Protein AF-A0A4Q3YCD1-F1 (afdb_monomer)

Radius of gyration: 14.36 Å; Cα contacts (8 Å, |Δi|>4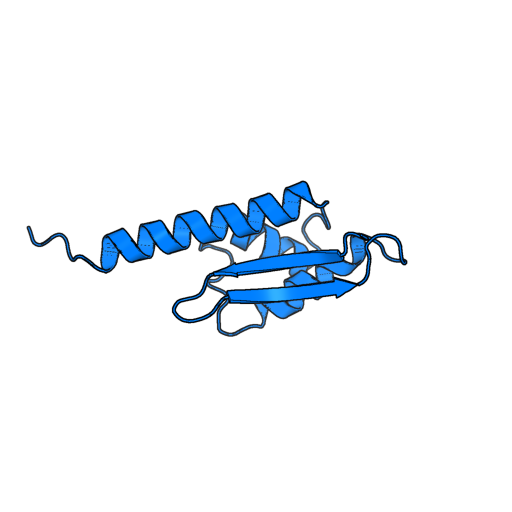): 146; chains: 1; bounding box: 42×24×40 Å

Structure (mmCIF, N/CA/C/O backbone):
data_AF-A0A4Q3YCD1-F1
#
_entry.id   AF-A0A4Q3YCD1-F1
#
loop_
_atom_site.group_PDB
_atom_site.id
_atom_site.type_symbol
_atom_site.label_atom_id
_atom_site.label_alt_id
_atom_site.label_comp_id
_atom_site.label_asym_id
_atom_site.label_entity_id
_atom_site.label_seq_id
_atom_site.pdbx_PDB_ins_code
_atom_site.Cartn_x
_atom_site.Cartn_y
_atom_site.Cartn_z
_atom_site.occupancy
_atom_site.B_iso_or_equiv
_atom_site.auth_seq_id
_atom_site.auth_comp_id
_atom_site.auth_asym_id
_atom_site.auth_atom_id
_atom_site.pdbx_PDB_model_num
ATOM 1 N N . MET A 1 1 ? 17.599 15.737 -4.448 1.00 59.12 1 MET A N 1
ATOM 2 C CA . MET A 1 1 ? 16.810 14.709 -3.728 1.00 59.12 1 MET A CA 1
ATOM 3 C C . MET A 1 1 ? 16.107 13.836 -4.763 1.00 59.12 1 MET A C 1
ATOM 5 O O . MET A 1 1 ? 15.566 14.394 -5.710 1.00 59.12 1 MET A O 1
ATOM 9 N N . THR A 1 2 ? 16.142 12.507 -4.642 1.00 82.88 2 THR A N 1
ATOM 10 C CA . THR A 1 2 ? 15.526 11.598 -5.629 1.00 82.88 2 THR A CA 1
ATOM 11 C C . THR A 1 2 ? 14.353 10.855 -4.995 1.00 82.88 2 THR A C 1
ATOM 13 O O . THR A 1 2 ? 14.459 10.403 -3.858 1.00 82.88 2 THR A O 1
ATOM 16 N N . ILE A 1 3 ? 13.230 10.749 -5.710 1.00 91.56 3 ILE A N 1
ATOM 17 C CA . ILE A 1 3 ? 12.027 10.059 -5.224 1.00 91.56 3 ILE A CA 1
ATOM 18 C C . ILE A 1 3 ? 12.269 8.545 -5.245 1.00 91.56 3 ILE A C 1
ATOM 20 O O . ILE A 1 3 ? 12.773 8.011 -6.233 1.00 91.56 3 ILE A O 1
ATOM 24 N N . SER A 1 4 ? 11.881 7.858 -4.171 1.00 95.06 4 SER A N 1
ATOM 25 C CA . SER A 1 4 ? 11.814 6.393 -4.117 1.00 95.06 4 SER A CA 1
ATOM 26 C C . SER A 1 4 ? 10.363 5.940 -4.046 1.00 95.06 4 SER A C 1
ATOM 28 O O . SER A 1 4 ? 9.557 6.584 -3.366 1.00 95.06 4 SER A O 1
ATOM 30 N N . GLY A 1 5 ? 10.052 4.809 -4.679 1.00 96.00 5 GLY A N 1
ATOM 31 C CA . GLY A 1 5 ? 8.769 4.141 -4.479 1.00 96.00 5 GLY A CA 1
ATOM 32 C C . GLY A 1 5 ? 8.622 3.756 -3.009 1.00 96.00 5 GLY A C 1
ATOM 33 O O . GLY A 1 5 ? 9.509 3.115 -2.446 1.00 96.00 5 GLY A O 1
ATOM 34 N N . SER A 1 6 ? 7.568 4.223 -2.343 1.00 97.62 6 SER A N 1
ATOM 35 C CA . SER A 1 6 ? 7.337 3.908 -0.931 1.00 97.62 6 SER A CA 1
ATOM 36 C C . SER A 1 6 ? 5.874 4.056 -0.551 1.00 97.62 6 SER A C 1
ATOM 38 O O . SER A 1 6 ? 5.191 4.948 -1.055 1.00 97.62 6 SER A O 1
ATOM 40 N N . ILE A 1 7 ? 5.443 3.210 0.377 1.00 98.38 7 ILE A N 1
ATOM 41 C CA . ILE A 1 7 ? 4.147 3.266 1.044 1.00 98.38 7 ILE A CA 1
ATOM 42 C C . ILE A 1 7 ? 4.431 3.506 2.526 1.00 98.38 7 ILE A C 1
ATOM 44 O O . ILE A 1 7 ? 5.264 2.822 3.123 1.00 98.38 7 ILE A O 1
ATOM 48 N N . ARG A 1 8 ? 3.780 4.520 3.099 1.00 97.94 8 ARG A N 1
ATOM 49 C CA . ARG A 1 8 ? 3.763 4.767 4.543 1.00 97.94 8 ARG A CA 1
ATOM 50 C C . ARG A 1 8 ? 2.413 4.301 5.049 1.00 97.94 8 ARG A C 1
ATOM 52 O O . ARG A 1 8 ? 1.401 4.700 4.479 1.00 97.94 8 ARG A O 1
ATOM 59 N N . TYR A 1 9 ? 2.429 3.472 6.073 1.00 98.62 9 TYR A N 1
ATOM 60 C CA . TYR A 1 9 ? 1.260 2.757 6.538 1.00 98.62 9 TYR A CA 1
ATOM 61 C C . TYR A 1 9 ? 1.154 2.913 8.051 1.00 98.62 9 TYR A C 1
ATOM 63 O O . TYR A 1 9 ? 2.157 2.782 8.757 1.00 98.62 9 TYR A O 1
ATOM 71 N N . THR A 1 10 ? -0.028 3.286 8.529 1.00 98.44 10 THR A N 1
ATOM 72 C CA . THR A 1 10 ? -0.272 3.526 9.949 1.00 98.44 10 THR A CA 1
ATOM 73 C C . THR A 1 10 ? -0.654 2.211 10.602 1.00 98.44 10 THR A C 1
ATOM 75 O O . THR A 1 10 ? -1.394 1.414 10.048 1.00 98.44 10 THR A O 1
ATOM 78 N N . SER A 1 11 ? -0.107 1.966 11.777 1.00 96.81 11 SER A N 1
ATOM 79 C CA . SER A 1 11 ? -0.530 0.888 12.654 1.00 96.81 11 SER A CA 1
ATOM 80 C C . SER A 1 11 ? -0.696 1.475 14.050 1.00 96.81 11 SER A C 1
ATOM 82 O O . SER A 1 11 ? -0.477 2.670 14.252 1.00 96.81 11 SER A O 1
ATOM 84 N N . ASP A 1 12 ? -1.085 0.643 15.006 1.00 92.75 12 ASP A N 1
ATOM 85 C CA . ASP A 1 12 ? -1.389 1.060 16.372 1.00 92.75 12 ASP A CA 1
ATOM 86 C C . ASP A 1 12 ? -0.209 1.811 17.018 1.00 92.75 12 ASP A C 1
ATOM 88 O O . ASP A 1 12 ? -0.309 2.987 17.361 1.00 92.75 12 ASP A O 1
ATOM 92 N N . GLN A 1 13 ? 0.951 1.158 17.103 1.00 92.44 13 GLN A N 1
ATOM 93 C CA . GLN A 1 13 ? 2.119 1.695 17.814 1.00 92.44 13 GLN A CA 1
ATOM 94 C C . GLN A 1 13 ? 3.281 2.077 16.887 1.00 92.44 13 GLN A C 1
ATOM 96 O O . GLN A 1 13 ? 4.304 2.591 17.338 1.00 92.44 13 GLN A O 1
ATOM 101 N N . VAL A 1 14 ? 3.157 1.807 15.584 1.00 96.25 14 VAL A N 1
ATOM 102 C CA . VAL A 1 14 ? 4.250 1.964 14.615 1.00 96.25 14 VAL A CA 1
ATOM 103 C C . VAL A 1 14 ? 3.757 2.516 13.282 1.00 96.25 14 VAL A C 1
ATOM 105 O O . VAL A 1 14 ? 2.600 2.361 12.902 1.00 96.25 14 VAL A O 1
ATOM 108 N N . PHE A 1 15 ? 4.676 3.112 12.523 1.00 97.38 15 PHE A N 1
ATOM 109 C CA . PHE A 1 15 ? 4.483 3.359 11.097 1.00 97.38 15 PHE A CA 1
ATOM 110 C C . PHE A 1 15 ? 5.321 2.370 10.297 1.00 97.38 15 PHE A C 1
ATOM 112 O O . PHE A 1 15 ? 6.551 2.382 10.381 1.00 97.38 15 PHE A O 1
ATOM 119 N N . VAL A 1 16 ? 4.669 1.569 9.459 1.00 98.19 16 VAL A N 1
ATOM 120 C CA . VAL A 1 16 ? 5.370 0.702 8.513 1.00 98.19 16 VAL A CA 1
ATOM 121 C C . VAL A 1 16 ? 5.735 1.524 7.282 1.00 98.19 16 VAL A C 1
ATOM 123 O O . VAL A 1 16 ? 4.891 2.162 6.649 1.00 98.19 16 VAL A O 1
ATOM 126 N N . ILE A 1 17 ? 7.020 1.528 6.929 1.00 97.88 17 ILE A N 1
ATOM 127 C CA . ILE A 1 17 ? 7.516 2.176 5.713 1.00 97.88 17 ILE A CA 1
ATOM 128 C C . ILE A 1 17 ? 8.055 1.095 4.783 1.00 97.88 17 ILE A C 1
ATOM 130 O O . ILE A 1 17 ? 9.241 0.765 4.807 1.00 97.88 17 ILE A O 1
ATOM 134 N N . SER A 1 18 ? 7.189 0.569 3.915 1.00 98.12 18 SER A N 1
ATOM 135 C CA . SER A 1 18 ? 7.645 -0.303 2.836 1.00 98.12 18 SER A CA 1
ATOM 136 C C . SER A 1 18 ? 8.223 0.565 1.725 1.00 98.12 18 SER A C 1
ATOM 138 O O . SER A 1 18 ? 7.528 1.377 1.109 1.00 98.12 18 SER A O 1
ATOM 140 N N . LYS A 1 19 ? 9.531 0.445 1.496 1.00 97.00 19 LYS A N 1
ATOM 141 C CA . LYS A 1 19 ? 10.284 1.305 0.577 1.00 97.00 19 LYS A CA 1
ATOM 142 C C . LYS A 1 19 ? 11.088 0.484 -0.423 1.00 97.00 19 LYS A C 1
ATOM 144 O O . LYS A 1 19 ? 11.598 -0.587 -0.101 1.00 97.00 19 LYS A O 1
ATOM 149 N N . GLY A 1 20 ? 11.161 0.979 -1.650 1.00 96.44 20 GLY A N 1
ATOM 150 C CA . GLY A 1 20 ? 12.054 0.505 -2.699 1.00 96.44 20 GLY A CA 1
ATOM 151 C C . GLY A 1 20 ? 13.193 1.490 -2.975 1.00 96.44 20 GLY A C 1
ATOM 152 O O . GLY A 1 20 ? 13.517 2.371 -2.174 1.00 96.44 20 GLY A O 1
ATOM 153 N N . HIS A 1 21 ? 13.795 1.351 -4.143 1.00 95.00 21 HIS A N 1
ATOM 154 C CA . HIS A 1 21 ? 14.878 2.187 -4.635 1.00 95.00 21 HIS A CA 1
ATOM 155 C C . HIS A 1 21 ? 14.357 3.461 -5.316 1.00 95.00 21 HIS A C 1
ATOM 157 O O . HIS A 1 21 ? 13.161 3.766 -5.349 1.00 95.00 21 HIS A O 1
ATOM 163 N N . SER A 1 22 ? 15.289 4.253 -5.842 1.00 96.31 22 SER A N 1
ATOM 164 C CA . SER A 1 22 ? 14.988 5.405 -6.693 1.00 96.31 22 SER A CA 1
ATOM 165 C C . SER A 1 22 ? 14.046 5.019 -7.839 1.00 96.31 22 SER A C 1
ATOM 167 O O . SER A 1 22 ? 14.230 3.990 -8.477 1.00 96.31 22 SER A O 1
ATOM 169 N N . VAL A 1 23 ? 13.061 5.859 -8.161 1.00 95.94 23 VAL A N 1
ATOM 170 C CA . VAL A 1 23 ? 12.203 5.632 -9.343 1.00 95.94 23 VAL A CA 1
ATOM 171 C C . VAL A 1 23 ? 12.905 5.981 -10.660 1.00 95.94 23 VAL A C 1
ATOM 173 O O . VAL A 1 23 ? 12.356 5.736 -11.727 1.00 95.94 23 VAL A O 1
ATOM 176 N N . LYS A 1 24 ? 14.117 6.554 -10.599 1.00 95.88 24 LYS A N 1
ATOM 177 C CA . LYS A 1 24 ? 14.963 6.807 -11.778 1.00 95.88 24 LYS A CA 1
ATOM 178 C C . LYS A 1 24 ? 15.757 5.575 -12.216 1.00 95.88 24 LYS A C 1
ATOM 180 O O . LYS A 1 24 ? 16.256 5.552 -13.333 1.00 95.88 24 LYS A O 1
ATOM 185 N N . THR A 1 25 ? 15.918 4.587 -11.338 1.00 93.94 25 THR A N 1
ATOM 186 C CA . THR A 1 25 ? 16.571 3.320 -11.681 1.00 93.94 25 THR A CA 1
ATOM 187 C C . THR A 1 25 ? 15.516 2.332 -12.169 1.00 93.94 25 THR A C 1
ATOM 189 O O . THR A 1 25 ? 14.459 2.254 -11.533 1.00 93.94 25 THR A O 1
ATOM 192 N N . PRO A 1 26 ? 15.765 1.570 -13.251 1.00 94.50 26 PRO A N 1
ATOM 193 C CA . PRO A 1 26 ? 14.884 0.476 -13.648 1.00 94.50 26 PRO A CA 1
ATOM 194 C C . PRO A 1 26 ? 14.573 -0.450 -12.455 1.00 94.50 26 PRO A C 1
ATOM 196 O O . PRO A 1 26 ? 15.468 -0.698 -11.645 1.00 94.50 26 PRO A O 1
ATOM 199 N N . PRO A 1 27 ? 13.326 -0.933 -12.299 1.00 95.38 27 PRO A N 1
ATOM 200 C CA . PRO A 1 27 ? 12.187 -0.802 -13.218 1.00 95.38 27 PRO A CA 1
ATOM 201 C C . PRO A 1 27 ? 11.328 0.465 -12.996 1.00 95.38 27 PRO A C 1
ATOM 203 O O . PRO A 1 27 ? 10.164 0.512 -13.392 1.00 95.38 27 PRO A O 1
ATOM 206 N N . GLY A 1 28 ? 11.846 1.496 -12.323 1.00 96.56 28 GLY A N 1
ATOM 207 C CA . GLY A 1 28 ? 11.091 2.710 -12.018 1.00 96.56 28 GLY A CA 1
ATOM 208 C C . GLY A 1 28 ? 9.924 2.418 -11.078 1.00 96.56 28 GLY A C 1
ATOM 209 O O . GLY A 1 28 ? 10.123 1.809 -10.030 1.00 96.56 28 GLY A O 1
ATOM 210 N N . TRP A 1 29 ? 8.700 2.822 -11.425 1.00 97.56 29 TRP A N 1
ATOM 211 C CA . TRP A 1 29 ? 7.512 2.509 -10.616 1.00 97.56 29 TRP A CA 1
ATOM 212 C C . TRP A 1 29 ? 7.139 1.023 -10.620 1.00 97.56 29 TRP A C 1
ATOM 214 O O . TRP A 1 29 ? 6.475 0.589 -9.686 1.00 97.56 29 TRP A O 1
ATOM 224 N N . GLY A 1 30 ? 7.645 0.218 -11.564 1.00 97.94 30 GLY A N 1
ATOM 225 C CA . GLY A 1 30 ? 7.420 -1.235 -11.591 1.00 97.94 30 GLY A CA 1
ATOM 226 C C . GLY A 1 30 ? 7.791 -1.946 -10.283 1.00 97.94 30 GLY A C 1
ATOM 227 O O . GLY A 1 30 ? 7.185 -2.947 -9.915 1.00 97.94 30 GLY A O 1
ATOM 228 N N . GLN A 1 31 ? 8.719 -1.370 -9.511 1.00 97.69 31 GLN A N 1
ATOM 229 C CA . GLN A 1 31 ? 9.131 -1.880 -8.202 1.00 97.69 31 GLN A CA 1
ATOM 230 C C . GLN A 1 31 ? 8.002 -1.901 -7.160 1.00 97.69 31 GLN A C 1
ATOM 232 O O . GLN A 1 31 ? 8.130 -2.555 -6.125 1.00 97.69 31 GLN A O 1
ATOM 237 N N . MET A 1 32 ? 6.911 -1.169 -7.405 1.00 98.44 32 MET A N 1
ATOM 238 C CA . MET A 1 32 ? 5.819 -1.032 -6.452 1.00 98.44 32 MET A CA 1
ATOM 239 C C . MET A 1 32 ? 5.076 -2.335 -6.191 1.00 98.44 32 MET A C 1
ATOM 241 O O . MET A 1 32 ? 4.590 -2.494 -5.080 1.00 98.44 32 MET A O 1
ATOM 245 N N . VAL A 1 33 ? 5.100 -3.302 -7.115 1.00 98.44 33 VAL A N 1
ATOM 246 C CA . VAL A 1 33 ? 4.593 -4.662 -6.852 1.00 98.44 33 VAL A CA 1
ATOM 247 C C . VAL A 1 33 ? 5.326 -5.280 -5.657 1.00 98.44 33 VAL A C 1
ATOM 249 O O . VAL A 1 33 ? 4.702 -5.733 -4.703 1.00 98.44 33 VAL A O 1
ATOM 252 N N . GLY A 1 34 ? 6.662 -5.216 -5.644 1.00 98.31 34 GLY A N 1
ATOM 253 C CA . GLY A 1 34 ? 7.475 -5.734 -4.540 1.00 98.31 34 GLY A CA 1
ATOM 254 C C . GLY A 1 34 ? 7.390 -4.888 -3.265 1.00 98.31 34 GLY A C 1
ATOM 255 O O . GLY A 1 34 ? 7.535 -5.411 -2.163 1.00 98.31 34 GLY A O 1
ATOM 256 N N . VAL A 1 35 ? 7.161 -3.576 -3.384 1.00 98.56 35 VAL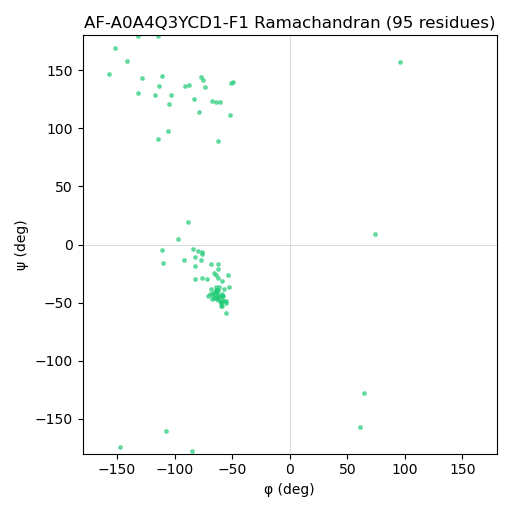 A N 1
ATOM 257 C CA . VAL A 1 35 ? 6.902 -2.696 -2.227 1.00 98.56 35 VAL A CA 1
ATOM 258 C C . VAL A 1 35 ? 5.557 -3.036 -1.580 1.00 98.56 35 VAL A C 1
ATOM 260 O O . VAL A 1 35 ? 5.491 -3.195 -0.362 1.00 98.56 35 VAL A O 1
ATOM 263 N N . ALA A 1 36 ? 4.505 -3.183 -2.381 1.00 98.69 36 ALA A N 1
ATOM 264 C CA . ALA A 1 36 ? 3.168 -3.523 -1.920 1.00 98.69 36 ALA A CA 1
ATOM 265 C C . ALA A 1 36 ? 3.112 -4.951 -1.362 1.00 98.69 36 ALA A C 1
ATOM 267 O O . ALA A 1 36 ? 2.582 -5.149 -0.277 1.00 98.69 36 ALA A O 1
ATOM 268 N N . SER A 1 37 ? 3.737 -5.922 -2.031 1.00 98.69 37 SER A N 1
ATOM 269 C CA . SER A 1 37 ? 3.781 -7.322 -1.586 1.00 98.69 37 SER A CA 1
ATOM 270 C C . SER A 1 37 ? 4.397 -7.479 -0.192 1.00 98.69 37 SER A C 1
ATOM 272 O O . SER A 1 37 ? 3.805 -8.124 0.669 1.00 98.69 37 SER A O 1
ATOM 274 N N . ARG A 1 38 ? 5.514 -6.791 0.088 1.00 98.62 38 ARG A N 1
ATOM 275 C CA . ARG A 1 38 ? 6.107 -6.762 1.439 1.00 98.62 38 ARG A CA 1
ATOM 276 C C . ARG A 1 38 ? 5.178 -6.167 2.490 1.00 98.62 38 ARG A C 1
ATOM 278 O O . ARG A 1 38 ? 5.200 -6.620 3.625 1.00 98.62 38 ARG A O 1
ATOM 285 N N . LEU A 1 39 ? 4.399 -5.148 2.125 1.00 98.69 39 LEU A N 1
ATOM 286 C CA . LEU A 1 39 ? 3.445 -4.542 3.047 1.00 98.69 39 LEU A CA 1
ATOM 287 C C . LEU A 1 39 ? 2.264 -5.480 3.313 1.00 98.69 39 LEU A C 1
ATOM 289 O O . LEU A 1 39 ? 1.918 -5.664 4.465 1.00 98.69 39 LEU A O 1
ATOM 293 N N . VAL A 1 40 ? 1.702 -6.123 2.286 1.00 98.69 40 VAL A N 1
ATOM 294 C CA . VAL A 1 40 ? 0.582 -7.076 2.432 1.00 98.69 40 VAL A CA 1
ATOM 295 C C . VAL A 1 40 ? 0.960 -8.300 3.276 1.00 98.69 40 VAL A C 1
ATOM 297 O O . VAL A 1 40 ? 0.101 -8.879 3.930 1.00 98.69 40 VAL A O 1
ATOM 300 N N . GLN A 1 41 ? 2.237 -8.690 3.276 1.00 98.50 41 GLN A N 1
ATOM 301 C CA . GLN A 1 41 ? 2.766 -9.774 4.115 1.00 98.50 41 GLN A CA 1
ATOM 302 C C . GLN A 1 41 ? 3.096 -9.335 5.551 1.00 98.50 41 GLN A C 1
ATOM 304 O O . GLN A 1 41 ? 3.392 -10.187 6.388 1.00 98.50 41 GLN A O 1
ATOM 309 N N . ALA A 1 42 ? 3.098 -8.031 5.837 1.00 98.12 4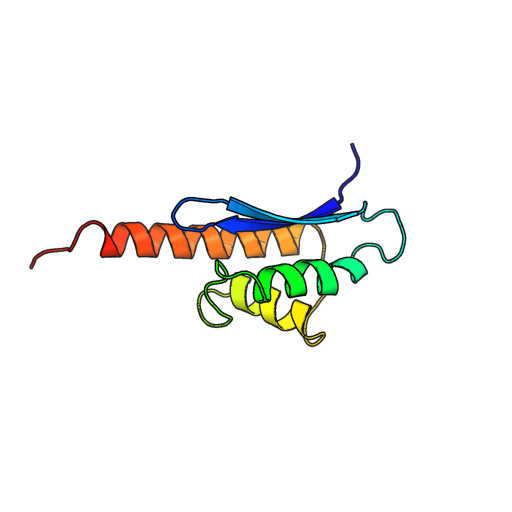2 ALA A N 1
ATOM 310 C CA . ALA A 1 42 ? 3.406 -7.517 7.163 1.00 98.12 42 ALA A CA 1
ATOM 311 C C . ALA A 1 42 ? 2.215 -7.742 8.113 1.00 98.12 42 ALA A C 1
ATOM 313 O O . ALA A 1 42 ? 1.067 -7.570 7.694 1.00 98.12 42 ALA A O 1
ATOM 314 N N . PRO A 1 43 ? 2.455 -8.090 9.391 1.00 97.75 43 PRO A N 1
ATOM 315 C CA . PRO A 1 43 ? 1.379 -8.316 10.357 1.00 97.75 43 PRO A CA 1
ATOM 316 C C . PRO A 1 43 ? 0.529 -7.064 10.620 1.00 97.75 43 PRO A C 1
ATOM 318 O O . PRO A 1 43 ? -0.604 -7.179 11.072 1.00 97.75 43 PRO A O 1
ATOM 321 N N . GLU A 1 44 ? 1.049 -5.871 10.331 1.00 98.31 44 GLU A N 1
ATOM 322 C CA . GLU A 1 44 ? 0.336 -4.605 10.486 1.00 98.31 44 GLU A CA 1
ATOM 323 C C . GLU A 1 44 ? -0.685 -4.330 9.375 1.00 98.31 44 GLU A C 1
ATOM 325 O O . GLU A 1 44 ? -1.496 -3.416 9.513 1.00 98.31 44 GLU A O 1
ATOM 330 N N . TYR A 1 45 ? -0.652 -5.068 8.262 1.00 98.56 45 TYR A N 1
ATOM 331 C CA . TYR A 1 45 ? -1.577 -4.831 7.160 1.00 98.56 45 TYR A CA 1
ATOM 332 C C . TYR A 1 45 ? -3.013 -5.191 7.557 1.00 98.56 45 TYR A C 1
ATOM 334 O O . TYR A 1 45 ? -3.315 -6.319 7.937 1.00 98.56 45 TYR A O 1
ATOM 342 N N . CYS A 1 46 ? -3.926 -4.229 7.426 1.00 98.19 46 CYS A N 1
ATOM 343 C CA . CYS A 1 46 ? -5.303 -4.338 7.912 1.00 98.19 46 CYS A CA 1
ATOM 344 C C . CYS A 1 46 ? -6.210 -5.144 6.968 1.00 98.19 46 CYS A C 1
ATOM 346 O O . CYS A 1 46 ? -7.363 -5.415 7.300 1.00 98.19 46 CYS A O 1
ATOM 348 N N . GLY A 1 47 ? -5.695 -5.539 5.802 1.00 98.44 47 GLY A N 1
ATOM 349 C CA . GLY A 1 47 ? -6.409 -6.337 4.813 1.00 98.44 47 GLY A CA 1
ATOM 350 C C . GLY A 1 47 ? -7.069 -5.504 3.714 1.00 98.44 47 GLY A C 1
ATOM 351 O O . GLY A 1 47 ? -7.403 -4.335 3.887 1.00 98.44 47 GLY A O 1
ATOM 352 N N . GLN A 1 48 ? -7.305 -6.149 2.567 1.00 98.50 48 GLN A N 1
ATOM 353 C CA . GLN A 1 48 ? -7.803 -5.519 1.337 1.00 98.50 48 GLN A CA 1
ATOM 354 C C . GLN A 1 48 ? -9.088 -4.697 1.533 1.00 98.50 48 GLN A C 1
ATOM 356 O O . GLN A 1 48 ? -9.269 -3.672 0.881 1.00 98.50 48 GLN A O 1
ATOM 361 N N . ALA A 1 49 ? -9.993 -5.157 2.397 1.00 98.44 49 ALA A N 1
ATOM 362 C CA . ALA A 1 49 ? -11.303 -4.543 2.596 1.00 98.44 49 ALA A CA 1
ATOM 363 C C . ALA A 1 49 ? -11.293 -3.353 3.574 1.00 98.44 49 ALA A C 1
ATOM 365 O O . ALA A 1 49 ? -12.333 -2.729 3.764 1.00 98.44 49 ALA A O 1
ATOM 366 N N . TYR A 1 50 ? -10.153 -3.039 4.200 1.00 98.50 50 TYR A N 1
ATOM 367 C CA . TYR A 1 50 ? -10.087 -2.030 5.257 1.00 98.50 50 TYR A CA 1
ATOM 368 C C . TYR A 1 50 ? -10.309 -0.601 4.743 1.00 98.50 50 TYR A C 1
ATOM 370 O O . TYR A 1 50 ? -11.030 0.185 5.354 1.00 98.50 50 TYR A O 1
ATOM 378 N N . SER A 1 51 ? -9.712 -0.262 3.600 1.00 98.62 51 SER A N 1
ATOM 379 C CA . SER A 1 51 ? -9.875 1.032 2.938 1.00 98.62 51 SER A CA 1
ATOM 380 C C . SER A 1 51 ? -9.678 0.904 1.425 1.00 98.62 51 SER A C 1
ATOM 382 O O . SER A 1 51 ? -9.195 -0.114 0.923 1.00 98.62 51 SER A O 1
ATOM 384 N N . ASN A 1 52 ? -10.009 1.950 0.661 1.00 98.50 52 ASN A N 1
ATOM 385 C CA . ASN A 1 52 ? -9.702 1.952 -0.771 1.00 98.50 52 ASN A CA 1
ATOM 386 C C . ASN A 1 52 ? -8.188 1.927 -1.023 1.00 98.50 52 ASN A C 1
ATOM 388 O O . ASN A 1 52 ? -7.742 1.247 -1.943 1.00 98.50 52 ASN A O 1
ATOM 392 N N . GLY A 1 53 ? -7.401 2.609 -0.185 1.00 98.44 53 GLY A N 1
ATOM 393 C CA . GLY A 1 53 ? -5.943 2.558 -0.243 1.00 98.44 53 GLY A CA 1
ATOM 394 C C . GLY A 1 53 ? -5.406 1.150 0.009 1.00 98.44 53 GLY A C 1
ATOM 395 O O . GLY A 1 53 ? -4.499 0.709 -0.691 1.00 98.44 53 GLY A O 1
ATOM 396 N N . ASP A 1 54 ? -6.006 0.417 0.947 1.00 98.75 54 ASP A N 1
ATOM 397 C CA . ASP A 1 54 ? -5.658 -0.979 1.225 1.00 98.75 54 ASP A CA 1
ATOM 398 C C . ASP A 1 54 ? -5.965 -1.896 0.044 1.00 98.75 54 ASP A C 1
ATOM 400 O O . ASP A 1 54 ? -5.141 -2.746 -0.304 1.00 98.75 54 ASP A O 1
ATOM 404 N N . SER A 1 55 ? -7.102 -1.687 -0.620 1.00 98.69 55 SER A N 1
ATOM 405 C CA . SER A 1 55 ? -7.429 -2.401 -1.851 1.00 98.69 55 SER A CA 1
ATOM 406 C C . SER A 1 55 ? -6.437 -2.086 -2.975 1.00 98.69 55 SER A C 1
ATOM 408 O O . SER A 1 55 ? -5.963 -3.009 -3.633 1.00 98.69 55 SER A O 1
ATOM 410 N N . ASP A 1 56 ? -6.065 -0.819 -3.180 1.00 98.44 56 ASP A N 1
ATOM 411 C CA . ASP A 1 56 ? -5.072 -0.424 -4.192 1.00 98.44 56 ASP A CA 1
ATOM 412 C C . ASP A 1 56 ? -3.711 -1.108 -3.949 1.00 98.44 56 ASP A C 1
ATOM 414 O O . ASP A 1 56 ? -3.082 -1.625 -4.879 1.00 98.44 56 ASP A O 1
ATOM 418 N N . ILE A 1 57 ? -3.276 -1.163 -2.684 1.00 98.69 57 ILE A N 1
ATOM 419 C CA . ILE A 1 57 ? -2.053 -1.854 -2.255 1.00 98.69 57 ILE A CA 1
ATOM 420 C C . ILE A 1 57 ? -2.159 -3.355 -2.545 1.00 98.69 57 ILE A C 1
ATOM 422 O O . ILE A 1 57 ? -1.248 -3.921 -3.153 1.00 98.69 57 ILE A O 1
ATOM 426 N N . TYR A 1 58 ? -3.270 -3.996 -2.173 1.00 98.81 58 TYR A N 1
ATOM 427 C CA . TYR A 1 58 ? -3.488 -5.421 -2.417 1.00 98.81 58 TYR A CA 1
ATOM 428 C C . TYR A 1 58 ? -3.455 -5.764 -3.907 1.00 98.81 58 TYR A C 1
ATOM 430 O O . TYR A 1 58 ? -2.747 -6.683 -4.317 1.00 98.81 58 TYR A O 1
ATOM 438 N N . GLN A 1 59 ? -4.191 -5.017 -4.734 1.00 98.69 59 GLN A N 1
ATOM 439 C CA . GLN A 1 59 ? -4.261 -5.282 -6.170 1.00 98.69 59 GLN A CA 1
ATOM 440 C C . GLN A 1 59 ? -2.889 -5.104 -6.832 1.00 98.69 59 GLN A C 1
ATOM 442 O O . GLN A 1 59 ? -2.499 -5.919 -7.669 1.00 98.69 59 GLN A O 1
ATOM 447 N N . CYS A 1 60 ? -2.111 -4.094 -6.425 1.00 98.56 60 CYS A N 1
ATOM 448 C CA . CYS A 1 60 ? -0.737 -3.931 -6.901 1.00 98.56 60 CYS A CA 1
ATOM 449 C C . CYS A 1 60 ? 0.180 -5.079 -6.454 1.00 98.56 60 CYS A C 1
ATOM 451 O O . CYS A 1 60 ? 0.942 -5.595 -7.270 1.00 98.56 60 CYS A O 1
ATOM 45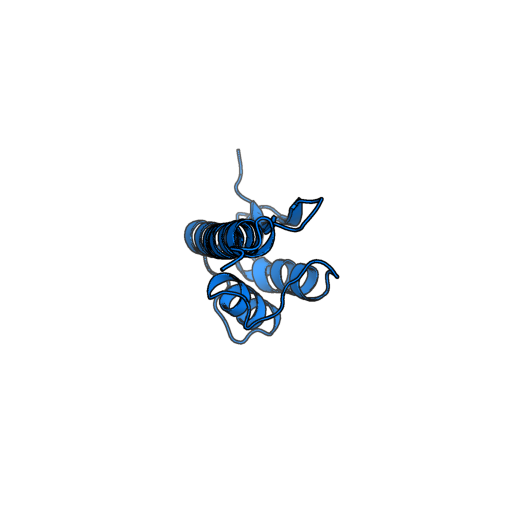3 N N . ALA A 1 61 ? 0.081 -5.519 -5.195 1.00 98.56 61 ALA A N 1
ATOM 454 C CA . ALA A 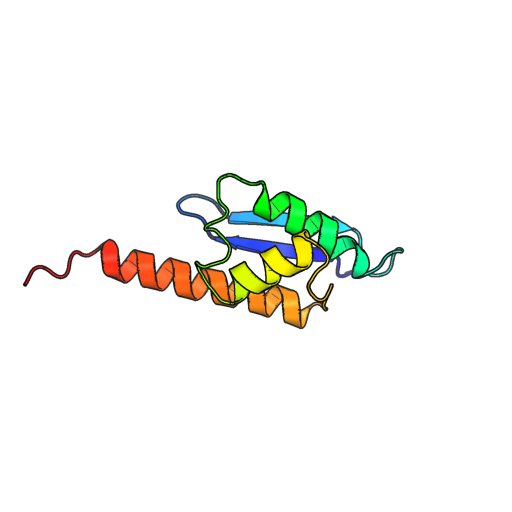1 61 ? 0.867 -6.633 -4.663 1.00 98.56 61 ALA A CA 1
ATOM 455 C C . ALA A 1 61 ? 0.657 -7.947 -5.437 1.00 98.56 61 ALA A C 1
ATOM 457 O O . ALA A 1 61 ? 1.592 -8.737 -5.551 1.00 98.56 61 ALA A O 1
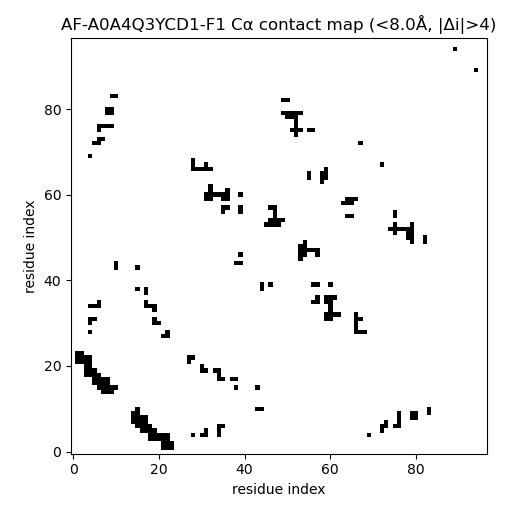ATOM 458 N N . HIS A 1 62 ? -0.543 -8.155 -5.986 1.00 98.31 62 HIS A N 1
ATOM 459 C CA . HIS A 1 62 ? -0.920 -9.352 -6.746 1.00 98.31 62 HIS A CA 1
ATOM 460 C C . HIS A 1 62 ? -0.806 -9.178 -8.269 1.00 98.31 62 HIS A C 1
ATOM 462 O O . HIS A 1 62 ? -1.181 -10.076 -9.013 1.00 98.31 62 HIS A O 1
ATOM 468 N N . GLY A 1 63 ? -0.304 -8.035 -8.753 1.00 96.50 63 GLY A N 1
ATOM 469 C CA . GLY A 1 63 ? -0.145 -7.775 -10.189 1.00 96.50 63 GLY A CA 1
ATOM 470 C C . GLY A 1 63 ? -1.448 -7.491 -10.947 1.00 96.50 63 GLY A C 1
ATOM 471 O O . GLY A 1 63 ? -1.428 -7.393 -12.169 1.00 96.50 63 GLY A O 1
ATOM 472 N N . ASN A 1 64 ? -2.563 -7.315 -10.236 1.00 96.00 64 ASN A N 1
ATOM 473 C CA . ASN A 1 64 ? -3.880 -7.020 -10.810 1.00 96.00 64 ASN A CA 1
ATOM 474 C C . ASN A 1 64 ? -4.159 -5.507 -10.908 1.00 96.00 64 ASN A C 1
ATOM 476 O O . ASN A 1 64 ? -5.115 -5.085 -11.554 1.00 96.00 64 ASN A O 1
ATOM 480 N N . GLY A 1 65 ? -3.347 -4.685 -10.234 1.00 91.19 65 GLY A N 1
ATOM 481 C CA . GLY A 1 65 ? -3.488 -3.231 -10.153 1.00 91.19 65 GLY A CA 1
ATOM 482 C C . GLY A 1 65 ? -2.353 -2.449 -10.821 1.00 91.19 65 GLY A C 1
ATOM 483 O O . GLY A 1 65 ? -1.386 -3.001 -11.341 1.00 91.19 65 GLY A O 1
ATOM 484 N N . SER A 1 66 ? -2.454 -1.119 -10.772 1.00 93.06 66 SER A N 1
ATOM 485 C CA . SER A 1 66 ? -1.432 -0.213 -11.310 1.00 93.06 66 SER A CA 1
ATOM 486 C C . SER A 1 66 ? -0.212 -0.108 -10.391 1.00 93.06 66 SER A C 1
ATOM 488 O O . SER A 1 66 ? -0.337 -0.029 -9.171 1.00 93.06 66 SER A O 1
ATOM 490 N N . THR A 1 67 ? 0.981 0.008 -10.977 1.00 97.31 67 THR A N 1
ATOM 491 C CA . THR A 1 67 ? 2.208 0.387 -10.251 1.00 97.31 67 THR A CA 1
ATOM 492 C C . THR A 1 67 ? 2.270 1.884 -9.928 1.00 97.31 67 THR A C 1
ATOM 494 O O . THR A 1 67 ? 3.147 2.333 -9.186 1.00 97.31 67 THR A O 1
ATOM 497 N N . GLY A 1 68 ? 1.327 2.660 -10.470 1.00 96.25 68 GLY A N 1
ATOM 498 C CA . GLY A 1 68 ? 1.044 4.034 -10.084 1.00 96.25 68 GLY A CA 1
ATOM 499 C C . GLY A 1 68 ? 2.202 5.013 -10.272 1.00 96.25 68 GLY A C 1
ATOM 500 O O . GLY A 1 68 ? 3.110 4.833 -11.081 1.00 96.25 68 GLY A O 1
ATOM 501 N N . ASN A 1 69 ? 2.132 6.094 -9.503 1.00 97.00 69 ASN A N 1
ATOM 502 C CA . ASN A 1 69 ? 3.136 7.147 -9.422 1.00 97.00 69 ASN A CA 1
ATOM 503 C C . ASN A 1 69 ? 3.156 7.725 -7.994 1.00 97.00 69 ASN A C 1
ATOM 505 O O . ASN A 1 69 ? 2.443 7.250 -7.109 1.00 97.00 69 ASN A O 1
ATOM 509 N N . ALA A 1 70 ? 3.938 8.780 -7.758 1.00 96.19 70 ALA A N 1
ATOM 510 C CA . ALA A 1 70 ? 4.070 9.371 -6.427 1.00 96.19 70 ALA A CA 1
ATOM 511 C C . ALA A 1 70 ? 2.726 9.816 -5.825 1.00 96.19 70 ALA A C 1
ATOM 513 O O . ALA A 1 70 ? 2.511 9.629 -4.629 1.00 96.19 70 ALA A O 1
ATOM 514 N N . TYR A 1 71 ? 1.824 10.369 -6.642 1.00 97.12 71 TYR A N 1
ATOM 515 C CA . TYR A 1 71 ? 0.495 10.781 -6.197 1.00 97.12 71 TYR A CA 1
ATOM 516 C C . TYR A 1 71 ? -0.344 9.577 -5.759 1.00 97.12 71 TYR A C 1
ATOM 518 O O . TYR A 1 71 ? -0.909 9.608 -4.669 1.00 97.12 71 TYR A O 1
ATOM 526 N N . VAL A 1 72 ? -0.362 8.498 -6.550 1.00 97.69 72 VAL A N 1
ATOM 527 C CA . VAL A 1 72 ? -1.118 7.269 -6.237 1.00 97.69 72 VAL A CA 1
ATOM 528 C C . VAL A 1 72 ? -0.727 6.717 -4.866 1.00 97.69 72 VAL A C 1
ATOM 530 O O . VAL A 1 72 ? -1.588 6.485 -4.023 1.00 97.69 72 VAL A O 1
ATOM 533 N N . TRP A 1 73 ? 0.572 6.590 -4.592 1.00 97.88 73 TRP A N 1
ATOM 534 C CA . TRP A 1 73 ? 1.041 5.984 -3.340 1.00 97.88 73 TRP A CA 1
ATOM 535 C C . TRP A 1 73 ? 0.907 6.899 -2.127 1.00 97.88 73 TRP A C 1
ATOM 537 O O . TRP A 1 73 ? 0.704 6.423 -1.011 1.00 97.88 73 TRP A O 1
ATOM 547 N N . ARG A 1 74 ? 0.965 8.219 -2.336 1.00 97.44 74 ARG A N 1
ATOM 548 C CA . ARG A 1 74 ? 0.594 9.189 -1.301 1.00 97.44 74 ARG A CA 1
ATOM 549 C C . ARG A 1 74 ? -0.894 9.101 -0.981 1.00 97.44 74 ARG A C 1
ATOM 551 O O . ARG A 1 74 ? -1.238 9.020 0.191 1.00 97.44 74 ARG A O 1
ATOM 558 N N . LYS A 1 75 ? -1.752 9.048 -2.003 1.00 98.44 75 LYS A N 1
ATOM 559 C CA . LYS A 1 75 ? -3.202 8.908 -1.842 1.00 98.44 75 LYS A CA 1
ATOM 560 C C . LYS A 1 75 ? -3.559 7.628 -1.084 1.00 98.44 75 LYS A C 1
ATOM 562 O O . LYS A 1 75 ? -4.328 7.713 -0.136 1.00 98.44 75 LYS A O 1
ATOM 567 N N . ALA A 1 76 ? -2.983 6.483 -1.457 1.00 98.44 76 ALA A N 1
ATOM 568 C CA . ALA A 1 76 ? -3.258 5.203 -0.803 1.00 98.44 76 ALA A CA 1
ATOM 569 C C . ALA A 1 76 ? -2.907 5.232 0.696 1.00 98.44 76 ALA A C 1
ATOM 571 O O . ALA A 1 76 ? -3.758 4.935 1.530 1.00 98.44 76 ALA A O 1
ATOM 572 N N . GLY A 1 77 ? -1.694 5.681 1.049 1.00 98.44 77 GLY A N 1
ATOM 573 C CA . GLY A 1 77 ? -1.275 5.793 2.452 1.00 98.44 77 GLY A CA 1
ATOM 574 C C . GLY A 1 77 ? -2.105 6.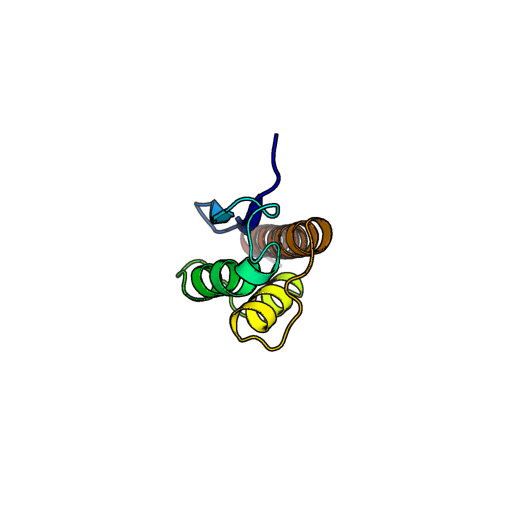800 3.257 1.00 98.44 77 GLY A C 1
ATOM 575 O O . GLY A 1 77 ? -2.460 6.531 4.400 1.00 98.44 77 GLY A O 1
ATOM 576 N N . THR A 1 78 ? -2.465 7.945 2.665 1.00 98.62 78 THR A N 1
ATOM 577 C CA . THR A 1 78 ? -3.335 8.936 3.321 1.00 98.62 78 THR A CA 1
ATOM 578 C C . THR A 1 78 ? -4.753 8.409 3.519 1.00 98.62 78 THR A C 1
ATOM 580 O O . THR A 1 78 ? -5.320 8.619 4.585 1.00 98.62 78 THR A O 1
ATOM 583 N N . ASN A 1 79 ? -5.326 7.718 2.529 1.00 98.75 79 ASN A N 1
ATOM 584 C CA . ASN A 1 79 ? -6.651 7.116 2.657 1.00 98.75 79 ASN A CA 1
ATOM 585 C C . ASN A 1 79 ? -6.681 6.101 3.805 1.00 98.75 79 ASN A C 1
ATOM 587 O O . ASN A 1 79 ? -7.527 6.226 4.686 1.00 98.75 79 ASN A O 1
ATOM 591 N N . HIS A 1 80 ? -5.709 5.187 3.836 1.00 98.69 80 HIS A N 1
ATOM 592 C CA . HIS A 1 80 ? -5.547 4.234 4.927 1.00 98.69 80 HIS A CA 1
ATOM 593 C C . HIS A 1 80 ? -5.430 4.946 6.289 1.00 98.69 80 HIS A C 1
ATOM 595 O O . HIS A 1 80 ? -6.186 4.640 7.205 1.00 98.69 80 HIS A O 1
ATOM 601 N N . HIS A 1 81 ? -4.546 5.945 6.411 1.00 98.50 81 HIS A N 1
ATOM 602 C CA . HIS A 1 81 ? -4.334 6.671 7.668 1.00 98.50 81 HIS A CA 1
ATOM 603 C C . HIS A 1 81 ? -5.611 7.342 8.191 1.00 98.50 81 HIS A C 1
ATOM 605 O O . HIS A 1 81 ? -5.911 7.252 9.378 1.00 98.50 81 HIS A O 1
ATOM 611 N N . LEU A 1 82 ? -6.373 8.001 7.312 1.00 98.50 82 LEU A N 1
ATOM 612 C CA . LEU A 1 82 ? -7.621 8.660 7.699 1.00 98.50 82 LEU A CA 1
ATOM 613 C C . LEU A 1 82 ? -8.654 7.649 8.201 1.00 98.50 82 LEU A C 1
ATOM 615 O O . LEU A 1 82 ? -9.245 7.873 9.252 1.00 98.50 82 LEU A O 1
ATOM 619 N N . ILE A 1 83 ? -8.841 6.533 7.490 1.00 98.25 83 ILE A N 1
ATOM 620 C CA . ILE A 1 83 ? -9.749 5.465 7.931 1.00 98.25 83 ILE A CA 1
ATOM 621 C C . ILE A 1 83 ? -9.277 4.870 9.261 1.00 98.25 83 ILE A C 1
ATOM 623 O O . ILE A 1 83 ? -10.085 4.705 10.173 1.00 98.25 83 ILE A O 1
ATOM 627 N N . PHE A 1 84 ? -7.973 4.623 9.404 1.00 97.88 84 PHE A N 1
ATOM 628 C CA . PHE A 1 84 ? -7.387 4.076 10.624 1.00 97.88 84 PHE A CA 1
ATOM 629 C C . PHE A 1 84 ? -7.639 4.961 11.842 1.00 97.88 84 PHE A C 1
ATOM 631 O O . PHE A 1 84 ? -8.187 4.499 12.839 1.00 97.88 84 PHE A O 1
ATOM 638 N N . VAL A 1 85 ? -7.307 6.249 11.747 1.00 96.75 85 VAL A N 1
ATOM 639 C CA . VAL A 1 85 ? -7.467 7.195 12.859 1.00 96.75 85 VAL A CA 1
ATOM 640 C C . VAL A 1 85 ? -8.940 7.458 13.171 1.00 96.75 85 VAL A C 1
ATOM 642 O O . VAL A 1 85 ? -9.303 7.539 14.341 1.00 96.75 85 VAL A O 1
ATOM 645 N N . VAL A 1 86 ? -9.814 7.546 12.162 1.00 96.56 86 VAL A N 1
ATOM 646 C CA . VAL A 1 86 ? -11.262 7.699 12.391 1.00 96.56 86 VAL A CA 1
ATOM 647 C C . VAL A 1 86 ? -11.823 6.486 13.131 1.00 96.56 86 VAL A C 1
ATOM 649 O O . VAL A 1 86 ? -12.534 6.661 14.118 1.00 96.56 86 VAL A O 1
ATOM 652 N N . ASN A 1 87 ? -11.466 5.271 12.709 1.00 95.00 87 ASN A N 1
ATOM 653 C CA . ASN A 1 87 ? -11.875 4.048 13.395 1.00 95.00 87 ASN A CA 1
ATOM 654 C C . ASN A 1 87 ? -11.313 3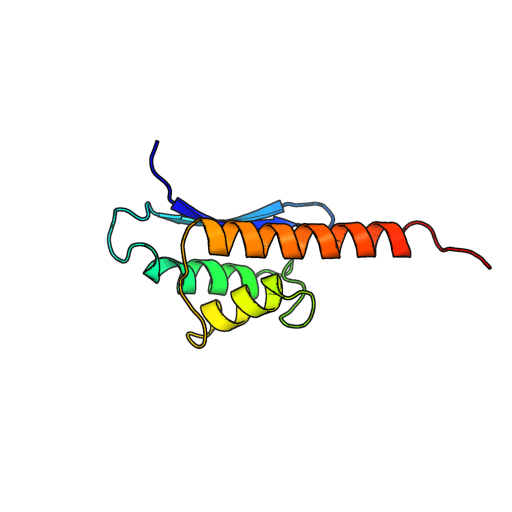.984 14.816 1.00 95.00 87 ASN A C 1
ATOM 656 O O . ASN A 1 87 ? -12.031 3.594 15.733 1.00 95.00 87 ASN A O 1
ATOM 660 N N . GLN A 1 88 ? -10.057 4.383 15.016 1.00 93.19 88 GLN A N 1
ATOM 661 C CA . GLN A 1 88 ? -9.466 4.447 16.345 1.00 93.19 88 GLN A CA 1
ATOM 662 C C . GLN A 1 88 ? -10.264 5.401 17.234 1.00 93.19 88 GLN A C 1
ATOM 664 O O . GLN A 1 88 ? -10.744 4.976 18.273 1.00 93.19 88 GLN A O 1
ATOM 669 N N . ILE A 1 89 ? -10.514 6.641 16.807 1.00 94.00 89 ILE A N 1
ATOM 670 C CA . ILE A 1 89 ? -11.283 7.621 17.591 1.00 94.00 89 ILE A CA 1
ATOM 671 C C . ILE A 1 89 ? -12.705 7.119 17.882 1.00 94.00 89 ILE A C 1
ATOM 673 O O . ILE A 1 89 ? -13.160 7.217 19.021 1.00 94.00 89 ILE A O 1
ATOM 677 N N . ALA A 1 90 ? -13.386 6.550 16.881 1.00 93.44 90 ALA A N 1
ATOM 678 C CA . ALA A 1 90 ? -14.756 6.054 17.012 1.00 93.44 90 ALA A CA 1
ATOM 679 C C . ALA A 1 90 ? -14.894 4.888 18.006 1.00 93.44 90 ALA A C 1
ATOM 681 O O . ALA A 1 90 ? -15.967 4.701 18.571 1.00 93.44 90 ALA A O 1
ATOM 682 N N . ASN A 1 91 ? -13.824 4.113 18.218 1.00 87.44 91 ASN A N 1
ATOM 683 C CA . ASN A 1 91 ? -13.829 2.939 19.095 1.00 87.44 91 ASN A CA 1
ATOM 684 C C . ASN A 1 91 ? -13.021 3.130 20.395 1.00 87.44 91 ASN A C 1
ATOM 686 O O . ASN A 1 91 ? -13.177 2.347 21.327 1.00 87.44 91 ASN A O 1
ATOM 690 N N . GLN A 1 92 ? -12.157 4.146 20.481 1.00 70.38 92 GLN A N 1
ATOM 691 C CA . GLN A 1 92 ? -11.306 4.433 21.645 1.00 70.38 92 GLN A CA 1
ATOM 692 C C . GLN A 1 92 ? -12.061 5.206 22.731 1.00 70.38 92 GLN A C 1
ATOM 694 O O . GLN A 1 92 ? -11.796 5.027 23.918 1.00 70.38 92 GLN A O 1
ATOM 699 N N . PHE A 1 93 ? -13.048 6.006 22.334 1.00 60.75 93 PHE A N 1
ATOM 700 C CA . PHE A 1 93 ? -14.081 6.501 23.229 1.00 60.75 93 PHE A CA 1
ATOM 701 C C . PHE A 1 93 ? -15.339 5.722 22.888 1.00 60.75 93 PHE A C 1
ATOM 703 O O . PHE A 1 93 ? -16.010 6.043 21.912 1.00 60.75 93 PHE A O 1
ATOM 710 N N . GLY A 1 94 ? -15.645 4.669 23.649 1.00 51.47 94 GLY A N 1
ATOM 711 C CA . GLY A 1 94 ? -16.971 4.074 23.563 1.00 51.47 94 GLY A CA 1
ATOM 712 C C . GLY A 1 94 ? -17.985 5.201 23.731 1.00 51.47 94 GLY A C 1
ATOM 713 O O . GLY A 1 94 ? -18.048 5.803 24.803 1.00 51.47 94 GLY A O 1
ATOM 714 N N . PHE A 1 95 ? -18.722 5.536 22.671 1.00 53.47 95 PHE A N 1
ATOM 715 C CA . PHE A 1 95 ? -19.945 6.312 22.803 1.00 53.47 95 PHE A CA 1
ATOM 716 C C . PHE A 1 95 ? -20.877 5.439 23.641 1.00 53.47 95 PHE A C 1
ATOM 718 O O . PHE A 1 95 ? -21.562 4.560 23.122 1.00 53.47 95 PHE A O 1
ATOM 725 N N . LEU A 1 96 ? -20.794 5.600 24.961 1.00 43.09 96 LEU A N 1
ATOM 726 C CA . LEU A 1 96 ? -21.757 5.027 25.880 1.00 43.09 96 LEU A CA 1
ATOM 727 C C . LEU A 1 96 ? -23.101 5.701 25.561 1.00 43.09 96 LEU A C 1
ATOM 729 O O . LEU A 1 96 ? -23.140 6.937 25.548 1.00 43.09 96 LEU A O 1
ATOM 733 N N . PRO A 1 97 ? -24.151 4.929 25.229 1.00 49.22 97 PRO A N 1
ATOM 734 C CA . PRO A 1 97 ? -25.503 5.463 25.133 1.00 49.22 97 PRO A CA 1
ATOM 735 C C . PRO A 1 97 ? -25.999 5.989 26.485 1.00 49.22 97 PRO A C 1
ATOM 737 O O . PRO A 1 97 ? -25.532 5.486 27.536 1.00 49.22 97 PRO A O 1
#

Solvent-accessib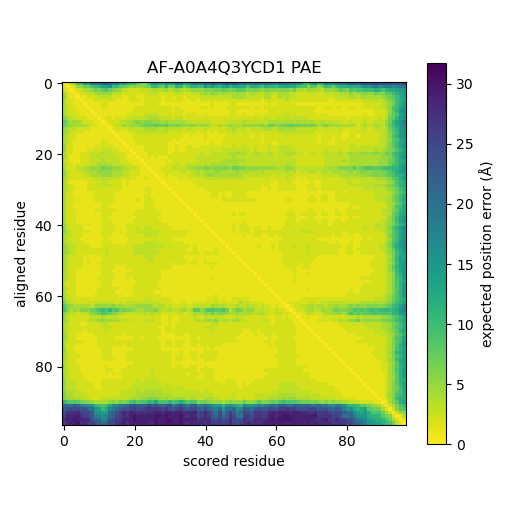le surface area (backbone atoms only — not comparable to full-atom values): 5376 Å² total; per-residue (Å²): 139,80,65,50,48,50,41,53,41,69,45,94,91,50,72,50,70,34,63,57,58,48,41,87,43,88,71,26,45,61,50,34,28,64,26,27,36,57,40,68,70,36,91,68,47,80,47,50,85,68,32,72,22,33,33,51,37,47,31,16,36,71,70,75,41,70,52,63,51,75,67,54,37,50,50,26,27,49,46,34,38,52,53,52,51,52,52,45,55,63,61,72,52,70,80,74,129

Sequence (97 aa):
MTISGSIRYTSDQVFVISKGHSVKTPPGWGQMVGVASRLVQAPEYCGQAYSNGDSDIYQCAHGNGSTGNAYVWRKAGTNHHLIFVVNQIANQFGFLP

pLDDT: mean 93.94, std 11.26, range [43.09, 98.81]

Foldseek 3Di:
DFDWDWAWADADPDIDIQTDDGLVDPPRLLCLLVSLLVQCPDPRLPALPQWVLSVQSVCSVVVNHDSDDPVSRVVSRVRNVVSVVVVCVPPVPPPDD

Mean predicted aligned error: 3.95 Å

Nearest PDB structures (foldseek):
  3f9g-assembly1_B  TM=2.350E-01  e=7.173E+00  Severe acute respiratory syndrome-related coronavirus

Secondary structure (DSSP, 8-state):
---EEEEEEE-SS-EEEEEEEETTSTTGGGGHHHHHHHHHTSTT---TTS-HHHHHHHHHHTTSS----HHHHHHHHHHHHHHHHHHHHHHHS----